Protein AF-A0AAW8KRW8-F1 (afdb_monomer_lite)

Foldseek 3Di:
DDKWFFADWDWDQDPVRATWIKTATDWDDAQNDTDGIATCGHPVSCVVQVDDHGWMFDWYDDHPDGIDTDHID

Structure (mmCIF, N/CA/C/O backbone):
data_AF-A0AAW8KRW8-F1
#
_entry.id   AF-A0AAW8KRW8-F1
#
loop_
_atom_site.group_PDB
_atom_site.id
_atom_si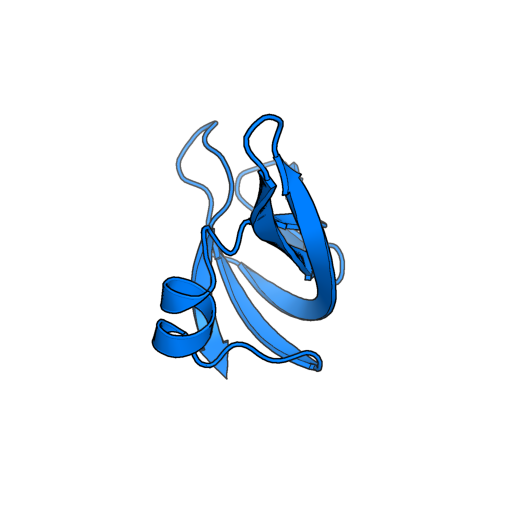te.type_symbol
_atom_site.label_atom_id
_atom_site.label_alt_id
_atom_site.label_comp_id
_atom_site.label_asym_id
_atom_site.label_entity_id
_atom_site.label_seq_id
_atom_site.pdbx_PDB_ins_code
_atom_site.Cartn_x
_atom_site.Cartn_y
_atom_site.Cartn_z
_atom_site.occupancy
_atom_site.B_iso_or_equiv
_atom_site.auth_seq_id
_atom_site.auth_comp_id
_atom_site.auth_asym_id
_atom_site.auth_atom_id
_atom_site.pdbx_PDB_model_num
ATOM 1 N N . ALA A 1 1 ? 1.273 1.789 14.061 1.00 85.75 1 ALA A N 1
ATOM 2 C CA . ALA A 1 1 ? 0.700 1.164 12.856 1.00 85.75 1 ALA A CA 1
ATOM 3 C C . ALA A 1 1 ? -0.820 1.189 12.966 1.00 85.75 1 ALA A C 1
ATOM 5 O O . ALA A 1 1 ? -1.317 1.314 14.081 1.00 85.75 1 ALA A O 1
ATOM 6 N N . ALA A 1 2 ? -1.531 1.106 11.849 1.00 94.88 2 ALA A N 1
ATOM 7 C CA . ALA A 1 2 ? -2.982 0.997 11.781 1.00 94.88 2 ALA A CA 1
ATOM 8 C C . ALA A 1 2 ? -3.358 -0.132 10.812 1.00 94.88 2 ALA A C 1
ATOM 10 O O . ALA A 1 2 ? -2.636 -0.372 9.843 1.00 94.88 2 ALA A O 1
ATOM 11 N N . LEU A 1 3 ? -4.455 -0.833 11.097 1.00 97.50 3 LEU A N 1
ATOM 12 C CA . LEU A 1 3 ? -4.95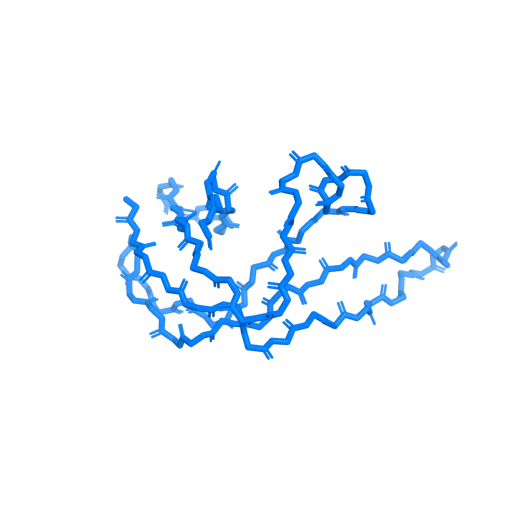9 -1.913 10.252 1.00 97.50 3 LEU A CA 1
ATOM 13 C C . LEU A 1 3 ? -5.940 -1.361 9.223 1.00 97.50 3 LEU A C 1
ATOM 15 O O . LEU A 1 3 ? -6.743 -0.485 9.542 1.00 97.50 3 LEU A O 1
ATOM 19 N N . THR A 1 4 ? -5.881 -1.887 8.007 1.00 98.38 4 THR A N 1
ATOM 20 C CA . THR A 1 4 ? -6.851 -1.591 6.951 1.00 98.38 4 THR A CA 1
ATOM 21 C C . THR A 1 4 ? -6.924 -2.735 5.941 1.00 98.38 4 THR A C 1
ATOM 23 O O . THR A 1 4 ? -6.126 -3.665 6.009 1.00 98.38 4 THR A O 1
ATOM 26 N N . THR A 1 5 ? -7.869 -2.673 5.012 1.00 98.50 5 THR A N 1
ATOM 27 C CA . THR A 1 5 ? -8.077 -3.670 3.960 1.00 98.50 5 THR A CA 1
ATOM 28 C C . THR A 1 5 ? -7.479 -3.199 2.640 1.00 98.50 5 THR A C 1
ATOM 30 O O . THR A 1 5 ? -7.604 -2.024 2.281 1.00 98.50 5 THR A O 1
ATOM 33 N N . VAL A 1 6 ? -6.856 -4.117 1.902 1.00 98.44 6 VAL A N 1
ATOM 34 C CA . VAL A 1 6 ? -6.435 -3.888 0.514 1.00 98.44 6 VAL A CA 1
ATOM 35 C C . VAL A 1 6 ? -7.646 -4.026 -0.400 1.00 98.44 6 VAL A C 1
ATOM 37 O O . VAL A 1 6 ? -8.202 -5.110 -0.547 1.00 98.44 6 VAL A O 1
ATOM 40 N N . GLU A 1 7 ? -8.048 -2.939 -1.045 1.00 98.56 7 GLU A N 1
ATOM 41 C CA . GLU A 1 7 ? -9.214 -2.921 -1.938 1.00 98.56 7 GLU A CA 1
ATOM 42 C C . GLU A 1 7 ? -8.847 -3.291 -3.376 1.00 98.56 7 GLU A C 1
ATOM 44 O O . GLU A 1 7 ? -9.639 -3.900 -4.090 1.00 98.56 7 GLU A O 1
ATOM 49 N N . GLN A 1 8 ? -7.641 -2.922 -3.814 1.00 98.38 8 GLN A N 1
ATOM 50 C CA . GLN A 1 8 ? -7.160 -3.152 -5.176 1.00 98.38 8 GLN A CA 1
ATOM 51 C C . GLN A 1 8 ? -5.631 -3.039 -5.229 1.00 98.38 8 GLN A C 1
ATOM 53 O O . GLN A 1 8 ? -5.024 -2.361 -4.400 1.00 98.38 8 GLN A O 1
ATOM 58 N N . ILE A 1 9 ? -4.999 -3.665 -6.224 1.00 97.56 9 ILE A N 1
ATOM 59 C CA . ILE A 1 9 ? -3.581 -3.461 -6.544 1.00 97.56 9 ILE A CA 1
ATOM 60 C C . ILE A 1 9 ? -3.475 -2.927 -7.972 1.00 97.56 9 ILE A C 1
ATOM 62 O O . ILE A 1 9 ? -3.806 -3.620 -8.933 1.00 97.56 9 ILE A O 1
ATOM 66 N N . ASP A 1 10 ? -2.999 -1.692 -8.094 1.00 97.50 10 ASP A N 1
ATOM 67 C CA . ASP A 1 10 ? -2.726 -1.033 -9.366 1.00 97.50 10 ASP A CA 1
ATOM 68 C C . ASP A 1 10 ? -1.274 -1.234 -9.792 1.00 97.50 10 ASP A C 1
ATOM 70 O O . ASP A 1 10 ? -0.362 -1.303 -8.965 1.00 97.50 10 ASP A O 1
ATOM 74 N N . TRP A 1 11 ? -1.051 -1.235 -11.105 1.00 96.38 11 TRP A N 1
ATOM 75 C CA . TRP A 1 11 ? 0.276 -1.322 -11.702 1.00 96.38 11 TRP A CA 1
ATOM 76 C C . TRP A 1 11 ? 0.637 -0.011 -12.382 1.00 96.38 11 TRP A C 1
ATOM 78 O O . TRP A 1 11 ? -0.027 0.427 -13.320 1.00 96.38 11 TRP A O 1
ATOM 88 N N . GLN A 1 12 ? 1.715 0.611 -11.916 1.00 95.69 12 GLN A N 1
ATOM 89 C CA . GLN A 1 12 ? 2.271 1.810 -12.526 1.00 95.69 12 GLN A CA 1
ATOM 90 C C . GLN A 1 12 ? 3.456 1.441 -13.411 1.00 95.69 12 GLN A C 1
ATOM 92 O O . GLN A 1 12 ? 4.351 0.709 -12.990 1.00 95.69 12 GLN A O 1
ATOM 97 N N . VAL A 1 13 ? 3.475 1.975 -14.632 1.00 95.81 13 VAL A N 1
ATOM 98 C CA . VAL A 1 13 ? 4.589 1.804 -15.568 1.00 95.81 13 VAL A CA 1
ATOM 99 C C . VAL A 1 13 ? 5.546 2.984 -15.411 1.00 95.81 13 VAL A C 1
ATOM 101 O O . VAL A 1 13 ? 5.188 4.134 -15.665 1.00 95.81 13 VAL A O 1
ATOM 104 N N . GLY A 1 14 ? 6.770 2.707 -14.970 1.00 93.00 14 GLY A N 1
ATOM 105 C CA . GLY A 1 14 ? 7.838 3.695 -14.875 1.00 93.00 14 GLY A CA 1
ATOM 106 C C . GLY A 1 14 ? 8.394 4.090 -16.246 1.00 93.00 14 GLY A C 1
ATOM 107 O O . GLY A 1 14 ? 8.199 3.403 -17.246 1.00 93.00 14 GLY A O 1
ATOM 108 N N . ARG A 1 15 ? 9.172 5.178 -16.290 1.00 95.62 15 ARG A N 1
ATOM 109 C CA . ARG A 1 15 ? 9.779 5.705 -17.533 1.00 95.62 15 ARG A CA 1
ATOM 110 C C . ARG A 1 15 ? 10.673 4.697 -18.268 1.00 95.62 15 ARG A C 1
ATOM 112 O O . ARG A 1 15 ? 10.836 4.798 -19.474 1.00 95.62 15 ARG A O 1
ATOM 119 N N . THR A 1 16 ? 11.250 3.745 -17.539 1.00 95.75 16 THR A N 1
ATOM 120 C CA . THR A 1 16 ? 12.112 2.672 -18.060 1.00 95.75 16 THR A CA 1
ATOM 121 C C . THR A 1 16 ? 11.355 1.364 -18.319 1.00 95.75 16 THR A C 1
ATOM 123 O O . THR A 1 16 ? 11.984 0.341 -18.558 1.00 95.75 16 THR A O 1
ATOM 126 N N . GLY A 1 17 ? 10.021 1.361 -18.220 1.00 93.75 17 GLY A N 1
ATOM 127 C CA . GLY A 1 17 ? 9.190 0.157 -18.347 1.00 93.75 17 GLY A CA 1
ATOM 128 C C . GLY A 1 17 ? 9.078 -0.683 -17.069 1.00 93.75 17 GLY A C 1
ATOM 129 O O . GLY A 1 17 ? 8.406 -1.709 -17.074 1.00 93.75 17 GLY A O 1
ATOM 130 N N . THR A 1 18 ? 9.699 -0.259 -15.963 1.00 93.81 18 THR A N 1
ATOM 131 C CA . THR A 1 18 ? 9.582 -0.947 -14.668 1.00 93.81 18 THR A CA 1
ATOM 132 C C . THR A 1 18 ? 8.137 -0.917 -14.171 1.00 93.81 18 THR A C 1
ATOM 134 O O . THR A 1 18 ? 7.538 0.155 -14.104 1.00 93.81 18 THR A O 1
ATOM 137 N N . LEU A 1 19 ? 7.597 -2.075 -13.788 1.00 94.56 19 LEU A N 1
ATOM 138 C CA . LEU A 1 19 ? 6.266 -2.196 -13.197 1.00 94.56 19 LEU A CA 1
ATOM 139 C C . LEU A 1 19 ? 6.338 -2.061 -11.675 1.00 94.56 19 LEU A C 1
ATOM 141 O O . LEU A 1 19 ? 6.962 -2.883 -11.001 1.00 94.56 19 LEU A O 1
ATOM 145 N N . THR A 1 20 ? 5.664 -1.047 -11.143 1.00 95.62 20 THR A N 1
ATOM 146 C CA . THR A 1 20 ? 5.577 -0.792 -9.704 1.00 95.62 20 THR A CA 1
ATOM 147 C C . THR A 1 20 ? 4.156 -1.065 -9.217 1.00 95.62 20 THR A C 1
ATOM 149 O O . THR A 1 20 ? 3.229 -0.377 -9.655 1.00 95.62 20 THR A O 1
ATOM 152 N N . PRO A 1 21 ? 3.964 -2.025 -8.301 1.00 97.38 21 PRO A N 1
ATOM 153 C CA . PRO A 1 21 ? 2.666 -2.266 -7.692 1.00 97.38 21 PRO A CA 1
ATOM 154 C C . PRO A 1 21 ? 2.338 -1.230 -6.609 1.00 97.38 21 PRO A C 1
ATOM 156 O O . PRO A 1 21 ? 3.186 -0.861 -5.785 1.00 97.38 21 PRO A O 1
ATOM 159 N N . VAL A 1 22 ? 1.083 -0.787 -6.581 1.00 97.31 22 VAL A N 1
ATOM 160 C CA . VAL A 1 22 ? 0.536 0.144 -5.586 1.00 97.31 22 VAL A CA 1
ATOM 161 C C . VAL A 1 22 ? -0.788 -0.405 -5.069 1.00 97.31 22 VAL A C 1
ATOM 163 O O . VAL A 1 22 ? -1.729 -0.578 -5.837 1.00 97.31 22 VAL A O 1
ATOM 166 N N . ALA A 1 23 ? -0.877 -0.661 -3.767 1.00 97.81 23 ALA A N 1
ATOM 167 C CA . ALA A 1 23 ? -2.120 -1.070 -3.128 1.00 97.81 23 ALA A CA 1
ATOM 168 C C . ALA A 1 23 ? -3.001 0.149 -2.829 1.00 97.81 23 ALA A C 1
ATOM 170 O O . ALA A 1 23 ? -2.559 1.104 -2.184 1.00 97.81 23 ALA A O 1
ATOM 171 N N . ARG A 1 24 ? -4.257 0.080 -3.271 1.00 98.00 24 ARG A N 1
ATOM 172 C CA . ARG A 1 24 ? -5.377 0.896 -2.796 1.00 98.00 24 ARG A CA 1
ATOM 173 C C . ARG A 1 24 ? -5.870 0.311 -1.483 1.00 98.00 24 ARG A C 1
ATOM 175 O O . ARG A 1 24 ? -6.080 -0.898 -1.383 1.00 98.00 24 ARG A O 1
ATOM 182 N N . LEU A 1 25 ? -6.054 1.169 -0.497 1.00 98.19 25 LEU A N 1
ATOM 183 C CA . LEU A 1 25 ? -6.477 0.788 0.839 1.00 98.19 25 LEU A CA 1
ATOM 184 C C . LEU A 1 25 ? -7.804 1.456 1.161 1.00 98.19 25 LEU A C 1
ATOM 186 O O . LEU A 1 25 ? -8.000 2.620 0.797 1.00 98.19 25 LEU A O 1
ATOM 190 N N . ASN A 1 26 ? -8.629 0.777 1.955 1.00 98.19 26 ASN A N 1
ATOM 191 C CA . ASN A 1 26 ? -9.701 1.458 2.669 1.00 98.19 26 ASN A CA 1
ATOM 192 C C . ASN A 1 26 ? -9.057 2.591 3.509 1.00 98.19 26 ASN A C 1
ATOM 194 O O . ASN A 1 26 ? -8.100 2.320 4.251 1.00 98.19 26 ASN A O 1
ATOM 198 N N . PRO A 1 27 ? -9.462 3.867 3.350 1.00 97.94 27 PRO A N 1
ATOM 199 C CA . PRO A 1 27 ? -8.758 4.987 3.963 1.00 97.94 27 PRO A CA 1
ATOM 200 C C . PRO A 1 27 ? -8.539 4.814 5.470 1.00 97.94 27 PRO A C 1
ATOM 202 O O . PRO A 1 27 ? -9.479 4.611 6.235 1.00 97.94 27 PRO A O 1
ATOM 205 N N . VAL A 1 28 ? -7.284 4.934 5.908 1.00 97.00 28 VAL A N 1
ATOM 206 C CA . VAL A 1 28 ? -6.888 4.725 7.307 1.00 97.00 28 VAL A CA 1
ATOM 207 C C . VAL A 1 28 ? -6.028 5.875 7.818 1.00 97.00 28 VAL A C 1
ATOM 209 O O . VAL A 1 28 ? -5.132 6.356 7.125 1.00 97.00 28 VAL A O 1
ATOM 212 N N . PHE A 1 29 ? -6.286 6.336 9.042 1.00 95.31 29 PHE A N 1
ATOM 213 C CA . PHE A 1 29 ? -5.492 7.391 9.669 1.00 95.31 29 PHE A CA 1
ATOM 214 C C . PHE A 1 29 ? -4.247 6.803 10.342 1.00 95.31 29 PHE A C 1
ATOM 216 O O . PHE A 1 29 ? -4.353 5.993 11.264 1.00 95.31 29 PHE A O 1
ATOM 223 N N . VAL A 1 30 ? -3.054 7.208 9.899 1.00 93.50 30 VAL A N 1
ATOM 224 C CA . VAL A 1 30 ? -1.783 6.746 10.471 1.00 93.50 30 VAL A CA 1
ATOM 225 C C . VAL A 1 30 ? -0.752 7.873 10.486 1.00 93.50 30 VAL A C 1
ATOM 227 O O . VAL A 1 30 ? -0.527 8.552 9.488 1.00 9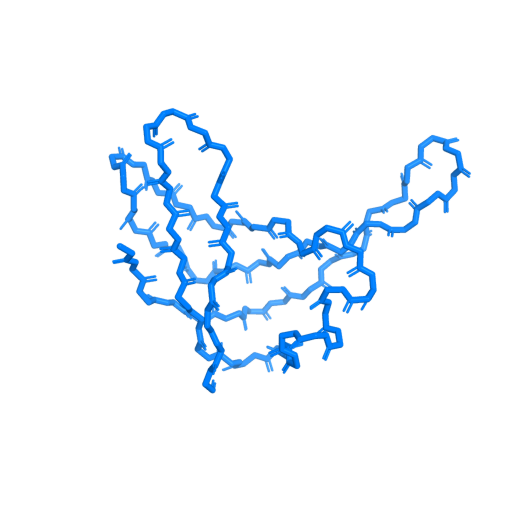3.50 30 VAL A O 1
ATOM 230 N N . GLY A 1 31 ? -0.106 8.089 11.634 1.00 88.94 31 GLY A N 1
ATOM 231 C CA . GLY A 1 31 ? 0.967 9.084 11.755 1.00 88.94 31 GLY A CA 1
ATOM 232 C C . GLY A 1 31 ? 0.551 10.503 11.340 1.00 88.94 31 GLY A C 1
ATOM 233 O O . GLY A 1 31 ? 1.304 11.168 10.631 1.00 88.94 31 GLY A O 1
ATOM 234 N N . GLY A 1 32 ? -0.655 10.938 11.727 1.00 90.12 32 GLY A N 1
ATOM 235 C CA . GLY A 1 32 ? -1.148 12.303 11.506 1.00 90.12 32 GLY A CA 1
ATOM 236 C C . GLY A 1 32 ? -1.795 12.570 10.143 1.00 90.12 32 GLY A C 1
ATOM 237 O O . GLY A 1 32 ? -2.264 13.681 9.916 1.00 90.12 32 GLY A O 1
ATOM 238 N N . VAL A 1 33 ? -1.843 11.581 9.244 1.00 92.50 33 VAL A N 1
ATOM 239 C CA . VAL A 1 33 ? -2.423 11.719 7.899 1.00 92.50 33 VAL A CA 1
ATOM 240 C C . VAL A 1 33 ? -3.339 10.545 7.564 1.00 92.50 33 VAL A C 1
ATOM 242 O O . VAL A 1 33 ? -3.173 9.443 8.086 1.00 92.50 33 VAL A O 1
ATOM 245 N N . THR A 1 34 ? -4.293 10.767 6.661 1.00 95.50 34 THR A N 1
ATOM 246 C CA . THR A 1 34 ? -5.100 9.689 6.077 1.00 95.50 34 THR A CA 1
ATOM 247 C C . THR A 1 34 ? -4.367 9.091 4.885 1.00 95.50 34 THR A C 1
ATOM 249 O O . THR A 1 34 ? -4.007 9.800 3.946 1.00 95.50 34 THR A O 1
ATOM 252 N N . VAL A 1 35 ? -4.161 7.779 4.914 1.00 95.50 35 VAL A N 1
ATOM 253 C CA . VAL A 1 35 ? -3.511 7.008 3.857 1.00 95.50 35 VAL A CA 1
ATOM 254 C C . VAL A 1 35 ? -4.560 6.159 3.151 1.00 95.50 35 VAL A C 1
ATOM 256 O O . VAL A 1 35 ? -5.269 5.383 3.782 1.00 95.50 35 VAL A O 1
ATOM 259 N N . SER A 1 36 ? -4.638 6.301 1.832 1.00 97.31 36 SER A N 1
ATOM 260 C CA . SER A 1 36 ? -5.499 5.503 0.946 1.00 97.31 36 SER A CA 1
ATOM 261 C C . SER A 1 36 ? -4.707 4.689 -0.079 1.00 97.31 36 SER A C 1
ATOM 263 O O . SER A 1 36 ? -5.273 3.908 -0.836 1.00 97.31 36 SER A O 1
ATOM 265 N N . ASN A 1 37 ? -3.387 4.885 -0.137 1.00 96.19 37 ASN A N 1
ATOM 266 C CA . ASN A 1 37 ? -2.503 4.207 -1.075 1.00 96.19 37 ASN A CA 1
ATOM 267 C C . ASN A 1 37 ? -1.176 3.876 -0.395 1.00 96.19 37 ASN A C 1
ATOM 269 O O . ASN A 1 37 ? -0.640 4.692 0.358 1.00 96.19 37 ASN A O 1
ATOM 273 N N . VAL A 1 38 ? -0.611 2.716 -0.714 1.00 95.88 38 VAL A N 1
ATOM 274 C CA . VAL A 1 38 ? 0.726 2.318 -0.268 1.00 95.88 38 VAL A CA 1
ATOM 275 C C . VAL A 1 38 ? 1.468 1.617 -1.401 1.00 95.88 38 VAL A C 1
ATOM 277 O O . VAL A 1 38 ? 0.899 0.809 -2.132 1.00 95.88 38 VAL A O 1
ATOM 280 N N . THR A 1 39 ? 2.746 1.945 -1.590 1.00 95.19 39 THR A N 1
ATOM 281 C CA . THR A 1 39 ? 3.571 1.229 -2.567 1.00 95.19 39 THR A CA 1
ATOM 282 C C . THR A 1 39 ? 3.886 -0.167 -2.045 1.00 95.19 39 THR A C 1
ATOM 284 O O . THR A 1 39 ? 4.243 -0.335 -0.881 1.00 95.19 39 THR A O 1
ATOM 287 N N . LEU A 1 40 ? 3.786 -1.159 -2.923 1.00 95.94 40 LEU A N 1
ATOM 288 C CA . LEU A 1 40 ? 4.266 -2.511 -2.663 1.00 95.94 40 LEU A CA 1
ATOM 289 C C . LEU A 1 40 ? 5.673 -2.712 -3.238 1.00 95.94 40 LEU A C 1
ATOM 291 O O . LEU A 1 40 ? 6.107 -3.839 -3.370 1.00 95.94 40 LEU A O 1
ATOM 295 N N . HIS A 1 41 ? 6.388 -1.631 -3.576 1.00 92.88 41 HIS A N 1
ATOM 296 C CA . HIS A 1 41 ? 7.765 -1.585 -4.080 1.00 92.88 41 HIS A CA 1
ATOM 297 C C . HIS A 1 41 ? 8.032 -2.332 -5.400 1.00 92.88 41 HIS A C 1
ATOM 299 O O . HIS A 1 41 ? 8.469 -1.711 -6.366 1.00 92.88 41 HIS A O 1
ATOM 305 N N . ASN A 1 42 ? 7.826 -3.647 -5.451 1.00 94.38 42 ASN A N 1
ATOM 306 C C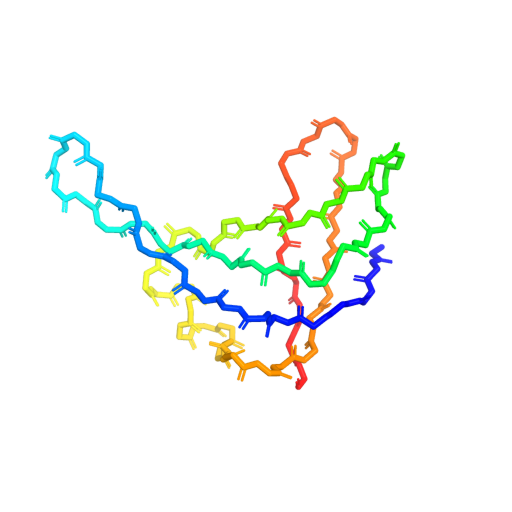A . ASN A 1 42 ? 8.048 -4.513 -6.606 1.00 94.38 42 ASN A CA 1
ATOM 307 C C . ASN A 1 42 ? 7.293 -5.850 -6.441 1.00 94.38 42 ASN A C 1
ATOM 309 O O . ASN A 1 42 ? 6.732 -6.145 -5.390 1.00 94.38 42 ASN A O 1
ATOM 313 N N . ILE A 1 43 ? 7.304 -6.685 -7.483 1.00 93.56 43 ILE A N 1
ATOM 314 C CA . ILE A 1 43 ? 6.675 -8.021 -7.464 1.00 93.56 43 ILE A CA 1
ATOM 315 C C . ILE A 1 43 ? 7.246 -8.922 -6.357 1.00 93.56 43 ILE A C 1
ATOM 317 O O . ILE A 1 43 ? 6.505 -9.672 -5.728 1.00 93.56 43 ILE A O 1
ATOM 321 N N . GLY A 1 44 ? 8.554 -8.852 -6.098 1.00 95.56 44 GLY A N 1
ATOM 322 C CA . GLY A 1 44 ? 9.193 -9.664 -5.061 1.00 95.56 44 GLY A CA 1
ATOM 323 C C . GLY A 1 44 ? 8.639 -9.369 -3.669 1.00 95.56 44 GLY A C 1
ATOM 324 O O . GLY A 1 44 ? 8.451 -10.285 -2.878 1.00 95.56 44 GLY A O 1
ATOM 325 N N . GLU A 1 45 ? 8.311 -8.111 -3.396 1.00 94.75 45 GLU A N 1
ATOM 326 C CA . GLU A 1 45 ? 7.704 -7.694 -2.136 1.00 94.75 45 GLU A CA 1
ATOM 327 C C . GLU A 1 45 ? 6.246 -8.152 -2.012 1.00 94.75 45 GLU A C 1
ATOM 329 O O . GLU A 1 45 ? 5.848 -8.573 -0.927 1.00 94.75 45 GLU A O 1
ATOM 334 N N . ILE A 1 46 ? 5.477 -8.170 -3.113 1.00 96.06 46 ILE A N 1
ATOM 335 C CA . ILE A 1 46 ? 4.145 -8.802 -3.125 1.00 96.06 46 ILE A CA 1
ATOM 336 C C . ILE A 1 46 ? 4.265 -10.261 -2.695 1.00 96.06 46 ILE A C 1
ATOM 338 O O . ILE A 1 46 ? 3.551 -10.693 -1.797 1.00 96.06 46 ILE A O 1
ATOM 342 N N . HIS A 1 47 ? 5.191 -11.009 -3.298 1.00 96.19 47 HIS A N 1
ATOM 343 C CA . HIS A 1 47 ? 5.390 -12.418 -2.964 1.00 96.19 47 HIS A CA 1
ATOM 344 C C . HIS A 1 47 ? 5.923 -12.616 -1.540 1.00 96.19 47 HIS A C 1
ATOM 346 O O . HIS A 1 47 ? 5.534 -13.568 -0.873 1.00 96.19 47 HIS A O 1
ATOM 352 N N . ARG A 1 48 ? 6.801 -11.727 -1.058 1.00 96.44 48 ARG A N 1
ATOM 353 C CA . ARG A 1 48 ? 7.348 -11.786 0.305 1.00 96.44 48 ARG A CA 1
ATOM 354 C C . ARG A 1 48 ? 6.265 -11.573 1.361 1.00 96.44 48 ARG A C 1
ATOM 356 O O . ARG A 1 48 ? 6.312 -12.210 2.409 1.00 96.44 48 ARG A O 1
ATOM 363 N N . LEU A 1 49 ? 5.351 -10.639 1.106 1.00 95.75 49 LEU A N 1
ATOM 364 C CA . LEU A 1 49 ? 4.234 -10.321 1.993 1.00 95.75 49 LEU A CA 1
ATOM 365 C C . LEU A 1 49 ? 3.030 -11.255 1.795 1.00 95.75 49 LEU A C 1
ATOM 367 O O . LEU A 1 49 ? 2.169 -11.280 2.664 1.00 95.75 49 LEU A O 1
ATOM 371 N N . ASP A 1 50 ? 2.972 -11.981 0.673 1.00 96.69 50 ASP A N 1
ATOM 372 C CA . ASP A 1 50 ? 1.793 -12.705 0.166 1.00 96.69 50 ASP A CA 1
ATOM 373 C C . ASP A 1 50 ? 0.517 -11.849 0.181 1.00 96.69 50 ASP A C 1
ATOM 375 O O . ASP A 1 50 ? -0.566 -12.321 0.503 1.00 96.69 50 ASP A O 1
ATOM 379 N N . VAL A 1 51 ? 0.653 -10.561 -0.152 1.00 96.94 51 VAL A N 1
ATOM 380 C CA . VAL A 1 51 ? -0.468 -9.616 -0.111 1.00 96.94 51 VAL A CA 1
ATOM 381 C C . VAL A 1 51 ? -1.398 -9.803 -1.302 1.00 96.94 51 VAL A C 1
ATOM 383 O O . VAL A 1 51 ? -0.973 -9.810 -2.463 1.00 96.94 51 VAL A O 1
ATOM 386 N N . ARG A 1 52 ? -2.692 -9.896 -1.014 1.00 97.25 52 ARG A N 1
ATOM 387 C CA . ARG A 1 52 ? -3.764 -10.068 -1.990 1.00 97.25 52 ARG A CA 1
ATOM 388 C C . ARG A 1 52 ? -4.856 -9.032 -1.767 1.00 97.25 52 ARG A C 1
ATOM 390 O O . ARG A 1 52 ? -4.943 -8.358 -0.743 1.00 97.25 52 ARG A O 1
ATOM 397 N N . ILE A 1 53 ? -5.689 -8.869 -2.788 1.00 98.06 53 ILE A N 1
ATOM 398 C CA . ILE A 1 53 ? -6.880 -8.028 -2.688 1.00 98.06 53 ILE A CA 1
ATOM 399 C C . ILE A 1 53 ? -7.854 -8.697 -1.713 1.00 98.06 53 ILE A C 1
ATOM 401 O O . ILE A 1 53 ? -8.150 -9.881 -1.860 1.00 98.06 53 ILE A O 1
ATOM 405 N N . GLY A 1 54 ? -8.360 -7.926 -0.753 1.00 98.00 54 GLY A N 1
ATOM 406 C CA . GLY A 1 54 ? -9.229 -8.391 0.327 1.00 98.00 54 GLY A CA 1
ATOM 407 C C . GLY A 1 54 ? -8.508 -8.640 1.653 1.00 98.00 54 GLY A C 1
ATOM 408 O O . GLY A 1 54 ? -9.177 -8.678 2.685 1.00 98.00 54 GLY A O 1
ATOM 409 N N . ASP A 1 55 ? -7.178 -8.740 1.654 1.00 98.31 55 ASP A N 1
ATOM 410 C CA . ASP A 1 55 ? -6.414 -8.999 2.875 1.00 98.31 55 ASP A CA 1
ATOM 411 C C . ASP A 1 55 ? -6.450 -7.806 3.829 1.00 98.31 55 ASP A C 1
ATOM 413 O O . ASP A 1 55 ? -6.544 -6.636 3.423 1.00 98.31 55 ASP A O 1
ATOM 417 N N . THR A 1 56 ? -6.308 -8.105 5.119 1.00 98.31 56 THR A N 1
ATOM 418 C CA . THR A 1 56 ? -6.054 -7.072 6.123 1.00 98.31 56 THR A CA 1
ATOM 419 C C . THR A 1 56 ? -4.552 -6.845 6.226 1.00 98.31 56 THR A C 1
ATOM 421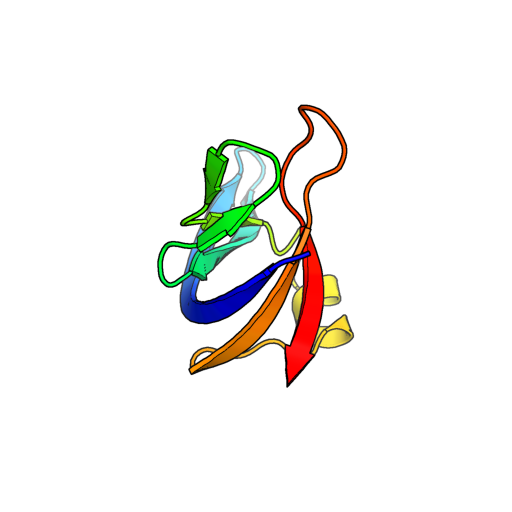 O O . THR A 1 56 ? -3.769 -7.785 6.296 1.00 98.31 56 THR A O 1
ATOM 424 N N . VAL A 1 57 ? -4.123 -5.586 6.260 1.00 97.88 57 VAL A N 1
ATOM 425 C CA . VAL A 1 57 ? -2.708 -5.205 6.299 1.00 97.88 57 VAL A CA 1
ATOM 426 C C . VAL A 1 57 ? -2.417 -4.194 7.399 1.00 97.88 57 VAL A C 1
ATOM 428 O O . VAL A 1 57 ? -3.228 -3.320 7.708 1.00 97.88 57 VAL A O 1
ATOM 431 N N . SER A 1 58 ? -1.223 -4.296 7.984 1.00 97.06 58 SER A N 1
ATOM 432 C CA . SER A 1 58 ? -0.694 -3.320 8.939 1.00 97.06 58 SER A CA 1
ATOM 433 C C . SER A 1 58 ? 0.103 -2.275 8.190 1.00 97.06 58 SER A C 1
ATOM 435 O O . SER A 1 58 ? 1.141 -2.586 7.600 1.00 97.06 58 SER A O 1
ATOM 437 N N . VAL A 1 59 ? -0.366 -1.032 8.248 1.00 95.75 59 VAL A N 1
ATOM 438 C CA . VAL A 1 59 ? 0.301 0.117 7.646 1.00 95.75 59 VAL A CA 1
ATOM 439 C C . VAL A 1 59 ? 0.932 0.962 8.736 1.00 95.75 59 VAL A C 1
ATOM 441 O O . VAL A 1 59 ? 0.316 1.270 9.760 1.00 95.75 59 VAL A O 1
ATOM 444 N N . TYR A 1 60 ? 2.174 1.374 8.527 1.00 93.44 60 TYR A N 1
ATOM 445 C CA . TYR A 1 60 ? 2.858 2.285 9.432 1.00 93.44 60 TYR A CA 1
ATOM 446 C C . TYR A 1 60 ? 3.560 3.404 8.674 1.00 93.44 60 TYR A C 1
ATOM 448 O O . TYR A 1 60 ? 3.889 3.292 7.492 1.00 93.44 60 TYR A O 1
ATOM 456 N N . ARG A 1 61 ? 3.770 4.506 9.392 1.00 90.56 61 ARG A N 1
ATOM 457 C CA . ARG A 1 61 ? 4.462 5.701 8.928 1.00 90.56 61 ARG A CA 1
ATOM 458 C C . ARG A 1 61 ? 5.443 6.123 10.013 1.00 90.56 61 ARG A C 1
ATOM 460 O O . ARG A 1 61 ? 5.055 6.207 11.178 1.00 90.56 61 ARG A O 1
ATOM 467 N N . THR A 1 62 ? 6.688 6.382 9.636 1.00 82.44 62 THR A N 1
ATOM 468 C CA . THR A 1 62 ? 7.711 6.905 10.550 1.00 82.44 62 THR A CA 1
ATOM 469 C C . THR A 1 62 ? 7.935 8.377 10.240 1.00 82.44 62 THR A C 1
ATOM 471 O O . THR A 1 62 ? 8.397 8.700 9.150 1.00 82.44 62 THR A O 1
ATOM 474 N N . GLY A 1 63 ? 7.614 9.270 11.180 1.00 79.94 63 GLY A N 1
ATOM 475 C CA . GLY A 1 63 ? 7.720 10.718 10.965 1.00 79.94 63 GLY A CA 1
ATOM 476 C C . GLY A 1 63 ? 6.966 11.165 9.709 1.00 79.94 63 GLY A C 1
ATOM 477 O O . GLY A 1 63 ? 5.833 10.737 9.486 1.00 79.94 63 GLY A O 1
ATOM 478 N N . ASP A 1 64 ? 7.624 11.960 8.859 1.00 76.62 64 ASP A N 1
ATOM 479 C CA . ASP A 1 64 ? 7.033 12.467 7.616 1.00 76.62 64 ASP A CA 1
ATOM 480 C C . ASP A 1 64 ? 7.188 11.557 6.381 1.00 76.62 64 ASP A C 1
ATOM 482 O O . ASP A 1 64 ? 6.851 11.946 5.263 1.00 76.62 64 ASP A O 1
ATOM 486 N N . VAL A 1 65 ? 7.651 10.319 6.570 1.00 80.25 65 VAL A N 1
ATOM 487 C CA . VAL A 1 65 ? 8.034 9.393 5.488 1.00 80.25 65 VAL A CA 1
ATOM 488 C C . VAL A 1 65 ? 6.819 8.752 4.791 1.00 80.25 65 VAL A C 1
ATOM 490 O O . VAL A 1 65 ? 5.688 8.798 5.277 1.00 80.25 65 VAL A O 1
ATOM 493 N N . ILE A 1 66 ? 7.069 8.153 3.624 1.00 84.88 66 ILE A N 1
ATOM 494 C CA . ILE A 1 66 ? 6.142 7.326 2.837 1.00 84.88 66 ILE A CA 1
ATOM 495 C C . ILE A 1 66 ? 5.630 6.132 3.678 1.00 84.88 66 ILE A C 1
ATOM 497 O O . ILE A 1 66 ? 6.448 5.453 4.309 1.00 84.88 66 ILE A O 1
ATOM 501 N N . PRO A 1 67 ? 4.311 5.849 3.689 1.00 92.44 67 PRO A N 1
ATOM 502 C CA . PRO A 1 67 ? 3.742 4.709 4.411 1.00 92.44 67 PRO A CA 1
ATOM 503 C C . PRO A 1 67 ? 4.226 3.362 3.852 1.00 92.44 67 PRO A C 1
ATOM 505 O O . PRO A 1 67 ? 4.549 3.257 2.668 1.00 92.44 67 PRO A O 1
ATOM 508 N N . LYS A 1 68 ? 4.252 2.325 4.699 1.00 93.88 68 LYS A N 1
ATOM 509 C CA . LYS A 1 68 ? 4.662 0.955 4.335 1.00 93.88 68 LYS A CA 1
ATOM 510 C C . LYS A 1 68 ? 3.755 -0.109 4.946 1.00 93.88 68 LYS A C 1
ATOM 512 O O . LYS A 1 68 ? 3.195 0.110 6.020 1.00 93.88 68 LYS A O 1
ATOM 517 N N . VAL A 1 69 ? 3.673 -1.262 4.279 1.00 95.44 69 VAL A N 1
ATOM 518 C CA . VAL A 1 69 ? 3.038 -2.485 4.797 1.00 95.44 69 VAL A CA 1
ATOM 519 C C . VAL A 1 69 ? 4.059 -3.299 5.593 1.00 95.44 69 VAL A C 1
ATOM 521 O O . VAL A 1 69 ? 5.171 -3.527 5.122 1.00 95.44 69 VAL A O 1
ATOM 524 N N . GLU A 1 70 ? 3.693 -3.732 6.800 1.00 93.88 70 GLU A N 1
ATOM 525 C CA . GLU A 1 70 ? 4.555 -4.550 7.672 1.00 93.88 70 GLU A CA 1
ATOM 526 C C . GLU A 1 70 ? 4.100 -6.013 7.764 1.00 93.88 70 GLU A C 1
ATOM 528 O O . GLU A 1 70 ? 4.930 -6.921 7.764 1.00 93.88 70 GLU A O 1
ATOM 533 N N . LYS A 1 71 ? 2.784 -6.240 7.871 1.00 94.62 71 LYS A N 1
ATOM 534 C CA . LYS A 1 71 ? 2.159 -7.554 8.091 1.00 94.62 71 LYS A CA 1
ATOM 535 C C . LYS A 1 71 ? 0.868 -7.667 7.289 1.00 94.62 71 LYS A C 1
ATOM 537 O O . LYS A 1 71 ? 0.209 -6.649 7.067 1.00 94.62 71 LYS A O 1
ATOM 542 N N . VAL A 1 72 ? 0.532 -8.896 6.911 1.00 96.12 72 VAL A N 1
ATOM 543 C CA . VAL A 1 72 ? -0.650 -9.279 6.129 1.00 96.12 72 VAL A CA 1
ATOM 544 C C . VAL A 1 72 ? -1.360 -10.419 6.862 1.00 96.12 72 VAL A C 1
ATOM 546 O O . VAL A 1 72 ? -0.684 -11.258 7.467 1.00 96.12 72 VAL A O 1
ATOM 549 N N . TRP A 1 73 ? -2.693 -10.408 6.841 1.00 95.00 73 TRP A N 1
ATOM 550 C CA . TRP A 1 73 ? -3.579 -11.433 7.397 1.00 95.00 73 TRP A CA 1
ATOM 551 C C . TRP A 1 73 ? -4.647 -11.833 6.390 1.00 95.00 73 TRP A C 1
ATOM 553 O O . TRP A 1 73 ? -5.213 -10.906 5.759 1.00 95.00 73 TRP A O 1
#

Radius of gyration: 11.84 Å; chains: 1; bounding box: 22×25×31 Å

pLDDT: mean 94.64, std 4.47, range [76.62, 98.56]

Secondary structure (DSSP, 8-state):
-EEEEEEEEEEEE-TTS-EEEEEEEEEEEETTEEEEEEE--SHHHHHHHT--TT-EEEEE--TTSPPEEEEE-

Sequence (73 aa):
AALTTVEQIDWQVGRTGTLTPVARLNPVFVGGVTVSNV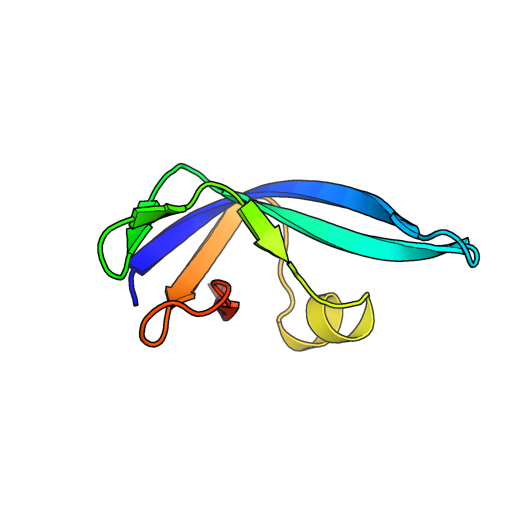TLHNIGEIHRLDVRIGDTVSVYRTGDVIPKVEKVW